Protein AF-A0AAV1T4B9-F1 (afdb_monomer_lite)

Secondary structure (DSSP, 8-state):
---SSSEEEEPTTT--EEEEEEEETTEEEEEE--S--------S---HHHHTTS--HHHHHHHHHTTSS-S--PPPTT-GGGS-HHHHHS----PPPPP-TTPPPPPTTS------PPPPPPPPS----

Structure (mmCIF, N/CA/C/O backbone):
data_AF-A0AAV1T4B9-F1
#
_entry.id   AF-A0AAV1T4B9-F1
#
loop_
_atom_site.group_PDB
_atom_site.id
_atom_site.type_symbol
_atom_site.label_atom_id
_atom_site.label_alt_id
_atom_site.label_comp_id
_atom_site.label_asym_id
_atom_site.label_entity_id
_atom_site.label_seq_id
_atom_site.pdbx_PDB_ins_code
_atom_site.Cartn_x
_atom_site.Cartn_y
_atom_site.Cartn_z
_atom_site.occupancy
_atom_site.B_iso_or_equiv
_atom_site.auth_seq_id
_atom_site.auth_comp_id
_atom_site.auth_asym_id
_atom_site.auth_atom_id
_atom_site.pdbx_PDB_model_num
ATOM 1 N N . MET A 1 1 ? 27.852 25.751 -5.616 1.00 46.22 1 MET A N 1
ATOM 2 C CA . MET A 1 1 ? 28.227 26.335 -6.921 1.00 46.22 1 MET A CA 1
ATOM 3 C C . MET A 1 1 ? 29.547 25.723 -7.339 1.00 46.22 1 MET A C 1
ATOM 5 O O . MET A 1 1 ? 30.541 25.950 -6.661 1.00 46.22 1 MET A O 1
ATOM 9 N N . PHE A 1 2 ? 29.541 24.897 -8.382 1.00 51.25 2 PHE A N 1
ATOM 10 C CA . PHE A 1 2 ? 30.748 24.265 -8.907 1.00 51.25 2 PHE A CA 1
ATOM 11 C C . PHE A 1 2 ? 31.510 25.308 -9.739 1.00 51.25 2 PHE A C 1
ATOM 13 O O . PHE A 1 2 ? 31.025 25.752 -10.771 1.00 51.25 2 PHE A O 1
ATOM 20 N N . HIS A 1 3 ? 32.644 25.790 -9.231 1.00 46.94 3 HIS A N 1
ATOM 21 C CA . HIS A 1 3 ? 33.505 26.761 -9.911 1.00 46.94 3 HIS A CA 1
ATOM 22 C C . HIS A 1 3 ? 34.793 26.052 -10.334 1.00 46.94 3 HIS A C 1
ATOM 24 O O . HIS A 1 3 ? 35.606 25.697 -9.484 1.00 46.94 3 HIS A O 1
ATOM 30 N N . GLY A 1 4 ? 34.989 25.852 -11.636 1.00 49.19 4 GLY A N 1
ATOM 31 C CA . GLY A 1 4 ? 36.259 25.368 -12.175 1.00 49.19 4 GLY A CA 1
ATOM 32 C C . GLY A 1 4 ? 36.127 24.835 -13.596 1.00 49.19 4 GLY A C 1
ATOM 33 O O . GLY A 1 4 ? 35.267 24.005 -13.875 1.00 49.19 4 GLY A O 1
ATOM 34 N N . ALA A 1 5 ? 36.989 25.308 -14.494 1.00 59.94 5 ALA A N 1
ATOM 35 C CA . ALA A 1 5 ? 37.097 24.787 -15.850 1.00 59.94 5 ALA A CA 1
ATOM 36 C C . ALA A 1 5 ? 37.492 23.297 -15.815 1.00 59.94 5 ALA A C 1
ATOM 38 O O . ALA A 1 5 ? 38.580 22.955 -15.356 1.00 59.94 5 ALA A O 1
ATOM 39 N N . GLY A 1 6 ? 36.592 22.431 -16.295 1.00 65.50 6 GLY A N 1
ATOM 40 C CA . GLY A 1 6 ? 36.801 20.991 -16.482 1.00 65.50 6 GLY A CA 1
ATOM 41 C C . GLY A 1 6 ? 36.899 20.195 -15.179 1.00 65.50 6 GLY A C 1
ATOM 42 O O . GLY A 1 6 ? 37.995 19.869 -14.721 1.00 65.50 6 GLY A O 1
ATOM 43 N N . MET A 1 7 ? 35.757 19.819 -14.598 1.00 74.94 7 MET A N 1
ATOM 44 C CA . MET A 1 7 ? 35.736 19.022 -13.369 1.00 74.94 7 MET A CA 1
ATOM 45 C C . MET A 1 7 ? 35.811 17.523 -13.689 1.00 74.94 7 MET A C 1
ATOM 47 O O . MET A 1 7 ? 35.092 17.018 -14.548 1.00 74.94 7 MET A O 1
ATOM 51 N N . LYS A 1 8 ? 36.693 16.793 -12.998 1.00 82.38 8 LYS A N 1
ATOM 52 C CA . LYS A 1 8 ? 36.864 15.340 -13.150 1.00 82.38 8 LYS A CA 1
ATOM 53 C C . LYS A 1 8 ? 36.158 14.620 -12.006 1.00 82.38 8 LYS A C 1
ATOM 55 O O . LYS A 1 8 ? 36.417 14.911 -10.843 1.00 82.38 8 LYS A O 1
ATOM 60 N N . ILE A 1 9 ? 35.296 13.666 -12.333 1.00 79.56 9 ILE A N 1
ATOM 61 C CA . ILE A 1 9 ? 34.610 12.809 -11.364 1.00 79.56 9 ILE A CA 1
ATOM 62 C C . ILE A 1 9 ? 35.421 11.532 -11.226 1.00 79.56 9 ILE A C 1
ATOM 64 O O . ILE A 1 9 ? 35.629 10.826 -12.212 1.00 79.56 9 ILE A O 1
ATOM 68 N N . LEU A 1 10 ? 35.881 11.249 -10.011 1.00 82.12 10 LEU A N 1
ATOM 69 C CA . LEU A 1 10 ? 36.700 10.082 -9.706 1.00 82.12 10 LEU A CA 1
ATOM 70 C C . LEU A 1 10 ? 35.846 8.939 -9.148 1.00 82.12 10 LEU A C 1
ATOM 72 O O . LEU A 1 10 ? 34.851 9.166 -8.460 1.00 82.12 10 LEU A O 1
ATOM 76 N N . HIS A 1 11 ? 36.259 7.704 -9.412 1.00 78.56 11 HIS A N 1
ATOM 77 C CA . HIS A 1 11 ? 35.767 6.535 -8.705 1.00 78.56 11 HIS A CA 1
ATOM 78 C C . HIS A 1 11 ? 36.260 6.591 -7.257 1.00 78.56 11 HIS A C 1
ATOM 80 O O . HIS A 1 11 ? 37.458 6.754 -7.010 1.00 78.56 11 HIS A O 1
ATOM 86 N N . LYS A 1 12 ? 35.329 6.442 -6.310 1.00 74.75 12 LYS A N 1
ATOM 87 C CA . LYS A 1 12 ? 35.561 6.655 -4.874 1.00 74.75 12 LYS A CA 1
ATOM 88 C C . LYS A 1 12 ? 36.737 5.843 -4.320 1.00 74.75 12 LYS A C 1
ATOM 90 O O . LYS A 1 12 ? 37.465 6.348 -3.476 1.00 74.75 12 LYS A O 1
ATOM 95 N N . ASP A 1 13 ? 36.932 4.630 -4.833 1.00 79.56 13 ASP A N 1
ATOM 96 C CA . ASP A 1 13 ? 37.887 3.670 -4.270 1.00 79.56 13 ASP A CA 1
ATOM 97 C C . ASP A 1 13 ? 39.172 3.507 -5.100 1.00 79.56 13 ASP A C 1
ATOM 99 O O . ASP A 1 13 ? 40.031 2.709 -4.736 1.00 79.56 13 ASP A O 1
ATOM 103 N N . SER A 1 14 ? 39.309 4.199 -6.240 1.00 73.81 14 SER A N 1
ATOM 104 C CA . SER A 1 14 ? 40.447 3.974 -7.153 1.00 73.81 14 SER A CA 1
ATOM 105 C C . SER A 1 14 ? 41.064 5.234 -7.761 1.00 73.81 14 SER A C 1
ATOM 107 O O . SER A 1 14 ? 41.932 5.108 -8.620 1.00 73.81 14 SER A O 1
ATOM 109 N N . GLU A 1 15 ? 40.607 6.433 -7.371 1.00 74.38 15 GLU A N 1
ATOM 110 C CA . GLU A 1 15 ? 41.015 7.729 -7.955 1.00 74.38 15 GLU A CA 1
ATOM 111 C C . GLU A 1 15 ? 40.936 7.776 -9.498 1.00 74.38 15 GLU A C 1
ATOM 113 O O . GLU A 1 15 ? 41.469 8.671 -10.154 1.00 74.38 15 GLU A O 1
ATOM 118 N N . GLN A 1 16 ? 40.236 6.819 -10.110 1.00 78.75 16 GLN A N 1
ATOM 119 C CA . GLN A 1 16 ? 40.112 6.703 -11.552 1.00 78.75 16 GLN A CA 1
ATOM 120 C C . GLN A 1 16 ? 39.078 7.703 -12.057 1.00 78.75 16 GLN A C 1
ATOM 122 O O . GLN A 1 16 ? 37.946 7.712 -11.583 1.00 78.75 16 GLN A O 1
ATOM 127 N N . VAL A 1 17 ? 39.424 8.518 -13.053 1.00 79.31 17 VAL A N 1
ATOM 128 C CA . VAL A 1 17 ? 38.474 9.459 -13.668 1.00 79.31 17 VAL A CA 1
ATOM 129 C C . VAL A 1 17 ? 37.384 8.686 -14.422 1.00 79.31 17 VAL A C 1
ATOM 131 O O . VAL A 1 17 ? 37.652 8.061 -15.446 1.00 79.31 17 VAL A O 1
ATOM 134 N N . MET A 1 18 ? 36.152 8.745 -13.920 1.00 78.56 18 MET A N 1
ATOM 135 C CA . MET A 1 18 ? 34.964 8.080 -14.469 1.00 78.56 18 MET A CA 1
ATOM 136 C C . MET A 1 18 ? 34.211 8.956 -15.472 1.00 78.56 18 MET A C 1
ATOM 138 O O . MET A 1 18 ? 33.672 8.462 -16.466 1.00 78.56 18 MET A O 1
ATOM 142 N N . ALA A 1 19 ? 34.170 10.262 -15.223 1.00 81.25 19 ALA A N 1
ATOM 143 C CA . ALA A 1 19 ? 33.476 11.219 -16.070 1.00 81.25 19 ALA A CA 1
ATOM 144 C C . ALA A 1 19 ? 34.111 12.606 -15.968 1.00 81.25 19 ALA A C 1
ATOM 146 O O . ALA A 1 19 ? 34.806 12.920 -15.000 1.00 81.25 19 ALA A O 1
ATOM 147 N N . MET A 1 20 ? 33.858 13.436 -16.971 1.00 82.62 20 MET A N 1
ATOM 148 C CA . MET A 1 20 ? 34.208 14.850 -16.973 1.00 82.62 20 MET A CA 1
ATOM 149 C C . MET A 1 20 ? 32.930 15.677 -17.049 1.00 82.62 20 MET A C 1
ATOM 151 O O . MET A 1 20 ? 32.033 15.342 -17.820 1.00 82.62 20 MET A O 1
ATOM 155 N N . ALA A 1 21 ? 32.844 16.720 -16.232 1.00 82.25 21 ALA A N 1
ATOM 156 C CA . ALA A 1 21 ? 31.776 17.704 -16.280 1.00 82.25 21 ALA A CA 1
ATOM 157 C C . ALA A 1 21 ? 32.297 18.978 -16.954 1.00 82.25 21 ALA A C 1
ATOM 159 O O . ALA A 1 21 ? 33.334 19.524 -16.557 1.00 82.25 21 ALA A O 1
ATOM 160 N N . GLU A 1 22 ? 31.575 19.433 -17.971 1.00 82.69 22 GLU A N 1
ATOM 161 C CA . GLU A 1 22 ? 31.848 20.664 -18.704 1.00 82.69 22 GLU A CA 1
ATOM 162 C C . GLU A 1 22 ? 30.635 21.587 -18.602 1.00 82.69 22 GLU A C 1
ATOM 164 O O . GLU A 1 22 ? 29.522 21.196 -18.943 1.00 82.69 22 GLU A O 1
ATOM 169 N N . LEU A 1 23 ? 30.850 22.817 -18.138 1.00 77.62 23 LEU A N 1
ATOM 170 C CA . LEU A 1 23 ? 29.806 23.833 -18.092 1.00 77.62 23 LEU A CA 1
ATOM 171 C C . LEU A 1 23 ? 29.661 24.453 -19.486 1.00 77.62 23 LEU A C 1
ATOM 173 O O . LEU A 1 23 ? 30.555 25.170 -19.940 1.00 77.62 23 LEU A O 1
ATOM 177 N N . VAL A 1 24 ? 28.540 24.187 -20.152 1.00 79.38 24 VAL A N 1
ATOM 178 C CA . VAL A 1 24 ? 28.204 24.747 -21.468 1.00 79.38 24 VAL A CA 1
ATOM 179 C C . VAL A 1 24 ? 26.860 25.453 -21.342 1.00 79.38 24 VAL A C 1
ATOM 181 O O . VAL A 1 24 ? 25.884 24.852 -20.901 1.00 79.38 24 VAL A O 1
ATOM 184 N N . ASP A 1 25 ? 26.822 26.745 -21.672 1.00 80.19 25 ASP A N 1
ATOM 185 C CA . ASP A 1 25 ? 25.613 27.583 -21.618 1.00 80.19 25 ASP A CA 1
ATOM 186 C C . ASP A 1 25 ? 24.884 27.570 -20.256 1.00 80.19 25 ASP A C 1
ATOM 188 O O . ASP A 1 25 ? 23.660 27.639 -20.177 1.00 80.19 25 ASP A O 1
ATOM 192 N N . GLY A 1 26 ? 25.641 27.474 -19.156 1.00 76.31 26 GLY A N 1
ATOM 193 C CA . GLY A 1 26 ? 25.092 27.442 -17.794 1.00 76.31 26 GLY A CA 1
ATOM 194 C C . GLY A 1 26 ? 24.557 26.076 -17.346 1.00 76.31 26 GLY A C 1
ATOM 195 O O . GLY A 1 26 ? 24.015 25.979 -16.246 1.00 76.31 26 GLY A O 1
ATOM 196 N N . ILE A 1 27 ? 24.726 25.030 -18.161 1.00 75.62 27 ILE A N 1
ATOM 197 C CA . ILE A 1 27 ? 24.341 23.648 -17.857 1.00 75.62 27 ILE A CA 1
ATOM 198 C C . ILE A 1 27 ? 25.601 22.781 -17.746 1.00 75.62 27 ILE A C 1
ATOM 200 O O . ILE A 1 27 ? 26.463 22.806 -18.625 1.00 75.62 27 ILE A O 1
ATOM 204 N N . ASP A 1 28 ? 25.704 21.994 -16.674 1.00 78.62 28 ASP A N 1
ATOM 205 C CA . ASP A 1 28 ? 26.791 21.030 -16.487 1.00 78.62 28 ASP A CA 1
ATOM 206 C C . ASP A 1 28 ? 26.541 19.766 -17.331 1.00 78.62 28 ASP A C 1
ATOM 208 O O . ASP A 1 28 ? 25.684 18.937 -17.015 1.00 78.62 28 ASP A O 1
ATOM 212 N N . TRP A 1 29 ? 27.305 19.593 -18.409 1.00 78.38 29 TRP A N 1
ATOM 213 C CA . TRP A 1 29 ? 27.280 18.406 -19.262 1.00 78.38 29 TRP A CA 1
ATOM 214 C C . TRP A 1 29 ? 28.249 17.343 -18.754 1.00 78.38 29 TRP A C 1
ATOM 216 O O . TRP A 1 29 ? 29.453 17.573 -18.655 1.00 78.38 29 TRP A O 1
ATOM 226 N N . LEU A 1 30 ? 27.732 16.144 -18.480 1.00 82.25 30 LEU A N 1
ATOM 227 C CA . LEU A 1 30 ? 28.524 15.000 -18.031 1.00 82.25 30 LEU A CA 1
ATOM 228 C C . LEU A 1 30 ? 28.913 14.099 -19.204 1.00 82.25 30 LEU A C 1
ATOM 230 O O . LEU A 1 30 ? 28.071 13.457 -19.829 1.00 82.25 30 LEU A O 1
ATOM 234 N N . ARG A 1 31 ? 30.215 13.989 -19.457 1.00 77.56 31 ARG A N 1
ATOM 235 C CA . ARG A 1 31 ? 30.802 13.058 -20.419 1.00 77.56 31 ARG A CA 1
ATOM 236 C C . ARG A 1 31 ? 31.458 11.900 -19.671 1.00 77.56 31 ARG A C 1
ATOM 238 O O . ARG A 1 31 ? 32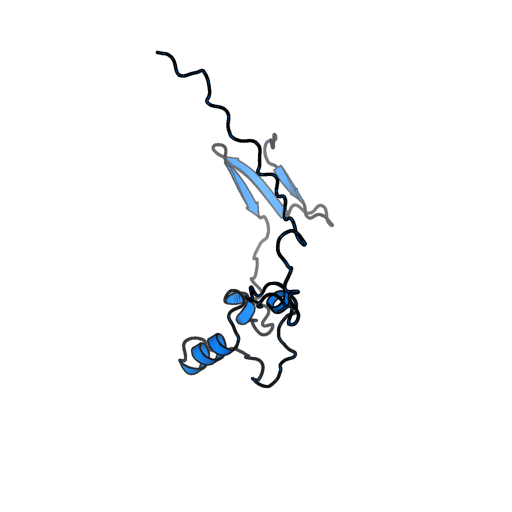.539 12.050 -19.104 1.00 77.56 31 ARG A O 1
ATOM 245 N N . SER A 1 32 ? 30.824 10.729 -19.671 1.00 78.44 32 SER A N 1
ATOM 246 C CA . SER A 1 32 ? 31.414 9.504 -19.114 1.00 78.44 32 SER A CA 1
ATOM 247 C C . SER A 1 32 ? 32.547 8.990 -20.004 1.00 78.44 32 SER A C 1
ATOM 249 O O . SER A 1 32 ? 32.366 8.862 -21.215 1.00 78.44 32 SER A O 1
ATOM 251 N N . LEU A 1 33 ? 33.691 8.640 -19.414 1.00 71.00 33 LEU A N 1
ATOM 252 C CA . LEU A 1 33 ? 34.851 8.123 -20.153 1.00 71.00 33 LEU A CA 1
ATOM 253 C C . LEU A 1 33 ? 34.796 6.594 -20.356 1.00 71.00 33 LEU A C 1
ATOM 255 O O . LEU A 1 33 ? 35.633 6.029 -21.060 1.00 71.00 33 LEU A O 1
ATOM 259 N N . GLN A 1 34 ? 33.813 5.902 -19.766 1.00 67.88 34 GLN A N 1
ATOM 260 C CA . GLN A 1 34 ? 33.676 4.452 -19.916 1.00 67.88 34 GLN A CA 1
ATOM 261 C C . GLN A 1 34 ? 33.334 4.052 -21.360 1.00 67.88 34 GLN A C 1
ATOM 263 O O . GLN A 1 34 ? 32.262 4.343 -21.889 1.00 67.88 34 GLN A O 1
ATOM 268 N N . ARG A 1 35 ? 34.265 3.315 -21.977 1.00 57.44 35 ARG A N 1
ATOM 269 C CA . ARG A 1 35 ? 34.070 2.557 -23.218 1.00 57.44 35 ARG A CA 1
ATOM 270 C C . ARG A 1 35 ? 33.187 1.341 -22.918 1.00 57.44 35 ARG A C 1
ATOM 272 O O . ARG A 1 35 ? 33.493 0.582 -22.007 1.00 57.44 35 ARG A O 1
ATOM 279 N N . SER A 1 36 ? 32.110 1.198 -23.693 1.00 52.31 36 SER A N 1
ATOM 280 C CA . SER A 1 36 ? 31.100 0.131 -23.635 1.00 52.31 36 SER A CA 1
ATOM 281 C C . SER A 1 36 ? 30.627 -0.221 -22.223 1.00 52.31 36 SER A C 1
ATOM 283 O O . SER A 1 36 ? 31.121 -1.156 -21.590 1.00 52.31 36 SER A O 1
ATOM 285 N N . VAL A 1 37 ? 29.567 0.448 -21.772 1.00 46.06 37 VAL A N 1
ATOM 286 C CA . VAL A 1 37 ? 28.633 -0.218 -20.866 1.00 46.06 37 VAL A CA 1
ATOM 287 C C . VAL A 1 37 ? 27.958 -1.295 -21.709 1.00 46.06 37 VAL A C 1
ATOM 289 O O . VAL A 1 37 ? 26.939 -1.056 -22.351 1.00 46.06 37 VAL A O 1
ATOM 292 N N . ASN A 1 38 ? 28.556 -2.484 -21.767 1.00 47.97 38 ASN A N 1
ATOM 293 C CA . ASN A 1 38 ? 27.762 -3.656 -22.072 1.00 47.97 38 ASN A CA 1
ATOM 294 C C . ASN A 1 38 ? 26.756 -3.707 -20.932 1.00 47.97 38 ASN A C 1
ATOM 296 O O . ASN A 1 38 ? 27.124 -4.011 -19.797 1.00 47.97 38 ASN A O 1
ATOM 300 N N . ALA A 1 39 ? 25.510 -3.330 -21.214 1.00 45.28 39 ALA A N 1
ATOM 301 C CA . ALA A 1 39 ? 24.402 -3.685 -20.359 1.00 45.28 39 ALA A CA 1
ATOM 302 C C . ALA A 1 39 ? 24.387 -5.213 -20.346 1.00 45.28 39 ALA A C 1
ATOM 304 O O . ALA A 1 39 ? 23.765 -5.858 -21.185 1.00 45.28 39 ALA A O 1
ATOM 305 N N . THR A 1 40 ? 25.156 -5.817 -19.443 1.00 42.69 40 THR A N 1
ATOM 306 C CA . THR A 1 40 ? 24.965 -7.205 -19.076 1.00 42.69 40 THR A CA 1
ATOM 307 C C . THR A 1 40 ? 23.593 -7.228 -18.445 1.00 42.69 40 THR A C 1
ATOM 309 O O . THR A 1 40 ? 23.442 -6.948 -17.255 1.00 42.69 40 THR A O 1
ATOM 312 N N . LEU A 1 41 ? 22.584 -7.503 -19.275 1.00 48.09 41 LEU A N 1
ATOM 313 C CA . LEU A 1 41 ? 21.293 -7.985 -18.837 1.00 48.09 41 LEU A CA 1
ATOM 314 C C . LEU A 1 41 ? 21.607 -9.303 -18.139 1.00 48.09 41 LEU A C 1
ATOM 316 O O . LEU A 1 41 ? 21.677 -10.367 -18.749 1.00 48.09 41 LEU A O 1
ATOM 320 N N . ARG A 1 42 ? 21.974 -9.211 -16.862 1.00 41.91 42 ARG A N 1
ATOM 321 C CA . ARG A 1 42 ? 22.196 -10.385 -16.052 1.00 41.91 42 ARG A CA 1
ATOM 322 C C . ARG A 1 42 ? 20.832 -11.051 -16.015 1.00 41.91 42 ARG A C 1
ATOM 324 O O . ARG A 1 42 ? 19.925 -10.505 -15.397 1.00 41.91 42 ARG A O 1
ATOM 331 N N . SER A 1 43 ? 20.701 -12.187 -16.692 1.00 45.34 43 SER A N 1
ATOM 332 C CA . SER A 1 43 ? 19.524 -13.060 -16.718 1.00 45.34 43 SER A CA 1
ATOM 333 C C . SER A 1 43 ? 19.273 -13.702 -15.347 1.00 45.34 43 SER A C 1
ATOM 335 O O . SER A 1 43 ? 19.096 -14.907 -15.202 1.00 45.34 43 SER A O 1
ATOM 337 N N . ARG A 1 44 ? 19.309 -12.893 -14.287 1.00 50.66 44 ARG A N 1
ATOM 338 C CA . ARG A 1 44 ? 18.638 -13.217 -13.042 1.00 50.66 44 ARG A CA 1
ATOM 339 C C . ARG A 1 44 ? 17.163 -13.094 -13.359 1.00 50.66 44 ARG A C 1
ATOM 341 O O . ARG A 1 44 ? 16.771 -12.013 -13.785 1.00 50.66 44 ARG A O 1
ATOM 348 N N . ASP A 1 45 ? 16.436 -14.200 -13.186 1.00 55.19 45 ASP A N 1
ATOM 349 C CA . ASP A 1 45 ? 14.971 -14.281 -13.160 1.00 55.19 45 ASP A CA 1
ATOM 350 C C . ASP A 1 45 ? 14.369 -12.891 -12.978 1.00 55.19 45 ASP A C 1
ATOM 352 O O . ASP A 1 45 ? 14.468 -12.303 -11.896 1.00 55.19 45 ASP A O 1
ATOM 356 N N . GLU A 1 46 ? 13.883 -12.315 -14.076 1.00 59.38 46 GLU A N 1
ATOM 357 C CA . GLU A 1 46 ? 13.439 -10.937 -14.052 1.00 59.38 46 GLU A CA 1
ATOM 358 C C . GLU A 1 46 ? 12.254 -10.857 -13.106 1.00 59.38 46 GLU A C 1
ATOM 360 O O . GLU A 1 46 ? 11.209 -11.476 -13.327 1.00 59.38 46 GLU A O 1
ATOM 365 N N . ASP A 1 47 ? 12.431 -10.107 -12.025 1.00 73.38 47 ASP A N 1
ATOM 366 C CA . ASP A 1 47 ? 11.356 -9.864 -11.090 1.00 73.38 47 ASP A CA 1
ATOM 367 C C . ASP A 1 47 ? 10.370 -8.871 -11.705 1.00 73.38 47 ASP A C 1
ATOM 369 O O . ASP A 1 47 ? 10.433 -7.655 -11.506 1.00 73.38 47 ASP A O 1
ATOM 373 N N . HIS A 1 48 ? 9.469 -9.421 -12.511 1.00 76.38 48 HIS A N 1
ATOM 374 C CA . HIS A 1 48 ? 8.417 -8.687 -13.192 1.00 76.38 48 HIS A CA 1
ATOM 375 C C . HIS A 1 48 ? 7.506 -7.956 -12.204 1.00 76.38 48 HIS A C 1
ATOM 377 O O . HIS A 1 48 ? 6.980 -6.903 -12.542 1.00 76.38 48 HIS A O 1
ATOM 383 N N . HIS A 1 49 ? 7.371 -8.456 -10.973 1.00 81.00 49 HIS A N 1
ATOM 384 C CA . HIS A 1 49 ? 6.640 -7.772 -9.915 1.00 81.00 49 HIS A CA 1
ATOM 385 C C . HIS A 1 49 ? 7.253 -6.395 -9.609 1.00 81.00 49 HIS A C 1
ATOM 387 O O . HIS A 1 49 ? 6.543 -5.399 -9.726 1.00 81.00 49 HIS A O 1
ATOM 393 N N . ALA A 1 50 ? 8.560 -6.290 -9.328 1.00 80.25 50 ALA A N 1
ATOM 394 C CA . ALA A 1 50 ? 9.200 -4.985 -9.122 1.00 80.25 50 ALA A CA 1
ATOM 395 C C . ALA A 1 50 ? 9.229 -4.125 -10.393 1.00 80.25 50 ALA A C 1
ATOM 397 O O . ALA A 1 50 ? 8.971 -2.926 -10.322 1.00 80.25 50 ALA A O 1
ATOM 398 N N . ARG A 1 51 ? 9.494 -4.717 -11.569 1.00 81.62 51 ARG A N 1
ATOM 399 C CA . ARG A 1 51 ? 9.499 -3.967 -12.844 1.00 81.62 51 ARG A CA 1
ATOM 400 C C . ARG A 1 51 ? 8.141 -3.335 -13.167 1.00 81.62 51 ARG A C 1
ATOM 402 O O . ARG A 1 51 ? 8.103 -2.280 -13.788 1.00 81.62 51 ARG A O 1
ATOM 409 N N . MET A 1 52 ? 7.048 -3.965 -12.741 1.00 80.69 52 MET A N 1
ATOM 410 C CA . MET A 1 52 ? 5.676 -3.490 -12.948 1.00 80.69 52 MET A CA 1
ATOM 411 C C . MET A 1 52 ? 5.153 -2.646 -11.775 1.00 80.69 52 MET A C 1
ATOM 413 O O . MET A 1 52 ? 3.943 -2.471 -11.648 1.00 80.69 52 MET A O 1
ATOM 417 N N . GLY A 1 53 ? 6.038 -2.141 -10.908 1.00 82.94 53 GLY A N 1
ATOM 418 C CA . GLY A 1 53 ? 5.655 -1.284 -9.784 1.00 82.94 53 GLY A CA 1
ATOM 419 C C . GLY A 1 53 ? 4.979 -2.047 -8.648 1.00 82.94 53 GLY A C 1
ATOM 420 O O . GLY A 1 53 ? 3.954 -1.610 -8.141 1.00 82.94 53 GLY A O 1
ATOM 421 N N . HIS A 1 54 ? 5.522 -3.208 -8.281 1.00 84.38 54 HIS A N 1
ATOM 422 C CA . HIS A 1 54 ? 4.979 -4.081 -7.237 1.00 84.38 54 HIS A CA 1
ATOM 423 C C . HIS A 1 54 ? 3.541 -4.554 -7.509 1.00 84.38 54 HIS A C 1
ATOM 425 O O . HIS A 1 54 ? 2.761 -4.800 -6.590 1.00 84.38 54 HIS A O 1
ATOM 431 N N . ALA A 1 55 ? 3.197 -4.736 -8.789 1.00 83.38 55 ALA A N 1
ATOM 432 C CA . ALA A 1 55 ? 1.881 -5.206 -9.204 1.00 83.38 55 ALA A CA 1
ATOM 433 C C . ALA A 1 55 ? 1.515 -6.538 -8.514 1.00 83.38 55 ALA A C 1
ATOM 435 O O . ALA A 1 55 ? 2.347 -7.454 -8.495 1.00 83.38 55 ALA A O 1
ATOM 436 N N . PRO A 1 56 ? 0.278 -6.701 -8.004 1.00 80.69 56 PRO A N 1
ATOM 437 C CA . PRO A 1 56 ? -0.130 -7.931 -7.337 1.00 80.69 56 PRO A CA 1
ATOM 438 C C . PRO A 1 56 ? 0.110 -9.158 -8.217 1.00 80.69 56 PRO A C 1
ATOM 440 O O . PRO A 1 56 ? -0.156 -9.132 -9.422 1.00 80.69 56 PRO A O 1
ATOM 443 N N . THR A 1 57 ? 0.558 -10.260 -7.620 1.00 80.44 57 THR A N 1
ATOM 444 C CA . THR A 1 57 ? 0.897 -11.489 -8.355 1.00 80.44 57 THR A CA 1
ATOM 445 C C . THR A 1 57 ? -0.274 -12.000 -9.203 1.00 80.44 57 THR A C 1
ATOM 447 O O . THR A 1 57 ? -0.071 -12.482 -10.313 1.00 80.44 57 THR A O 1
ATOM 450 N N . GLU A 1 58 ? -1.518 -11.816 -8.749 1.00 84.94 58 GLU A N 1
ATOM 451 C CA . GLU A 1 58 ? -2.727 -12.165 -9.513 1.00 84.94 58 GLU A CA 1
ATOM 452 C C . GLU A 1 58 ? -2.873 -11.363 -10.820 1.00 84.94 58 GLU A C 1
ATOM 454 O O . GLU A 1 58 ? -3.335 -11.881 -11.839 1.00 84.94 58 GLU A O 1
ATOM 459 N N . VAL A 1 59 ? -2.430 -10.103 -10.838 1.00 85.75 59 VAL A N 1
ATOM 460 C CA . VAL A 1 59 ? -2.399 -9.292 -12.062 1.00 85.75 59 VAL A CA 1
ATOM 461 C C . VAL A 1 59 ? -1.368 -9.853 -13.038 1.00 85.75 59 VAL A C 1
ATOM 463 O O . VAL A 1 59 ? -1.674 -9.979 -14.224 1.00 85.75 59 VAL A O 1
ATOM 466 N N . LEU A 1 60 ? -0.194 -10.259 -12.544 1.00 84.69 60 LEU A N 1
ATOM 467 C CA . LEU A 1 60 ? 0.837 -10.907 -13.360 1.00 84.69 60 LEU A CA 1
ATOM 468 C C . LEU A 1 60 ? 0.326 -12.227 -13.952 1.00 84.69 60 LEU A C 1
ATOM 470 O O . LEU A 1 60 ? 0.485 -12.457 -15.151 1.00 84.69 60 LEU A O 1
ATOM 474 N N . TYR A 1 61 ? -0.375 -13.044 -13.157 1.00 85.88 61 TYR A N 1
ATOM 475 C CA . TYR A 1 61 ? -1.031 -14.269 -13.632 1.00 85.88 61 TYR A CA 1
ATOM 476 C C . TYR A 1 61 ? -1.996 -13.994 -14.786 1.00 85.88 61 TYR A C 1
ATOM 478 O O . TYR A 1 61 ? -1.968 -14.686 -15.806 1.00 85.88 61 TYR A O 1
ATOM 486 N N . ARG A 1 62 ? -2.820 -12.950 -14.662 1.00 89.31 62 ARG A N 1
ATOM 487 C CA . ARG A 1 62 ? -3.765 -12.548 -15.709 1.00 89.31 62 ARG A CA 1
ATOM 488 C C . ARG A 1 62 ? -3.076 -12.002 -16.962 1.00 89.31 62 ARG A C 1
ATOM 490 O O . ARG A 1 62 ? -3.588 -12.173 -18.065 1.00 89.31 62 ARG A O 1
ATOM 497 N N . MET A 1 63 ? -1.948 -11.315 -16.816 1.00 88.38 63 MET A N 1
ATOM 498 C CA . MET A 1 63 ? -1.183 -10.789 -17.950 1.00 88.38 63 MET A CA 1
ATOM 499 C C . MET A 1 63 ? -0.506 -11.909 -18.743 1.00 88.38 63 MET A C 1
ATOM 501 O O . MET A 1 63 ? -0.540 -11.887 -19.974 1.00 88.38 63 MET A O 1
ATOM 505 N N . VAL A 1 64 ? 0.039 -12.915 -18.054 1.00 86.75 64 VAL A N 1
ATOM 506 C CA . VAL A 1 64 ? 0.606 -14.109 -18.696 1.00 86.75 64 VAL A CA 1
ATOM 507 C C . VAL A 1 64 ? -0.482 -14.932 -19.381 1.00 86.75 64 VAL A C 1
ATOM 509 O O . VAL A 1 64 ? -0.316 -15.304 -20.538 1.00 86.75 64 VAL A O 1
ATOM 512 N N . SER A 1 65 ? -1.634 -15.155 -18.737 1.00 87.38 65 SER A N 1
ATOM 513 C CA . SER A 1 65 ? -2.729 -15.922 -19.353 1.00 87.38 65 SER A CA 1
ATOM 514 C C . SER A 1 65 ? -3.319 -15.248 -20.595 1.00 87.38 65 SER A C 1
ATOM 516 O O . SER A 1 65 ? -3.739 -15.928 -21.528 1.00 87.38 65 SER A O 1
ATOM 518 N N . LYS A 1 66 ? -3.301 -13.911 -20.647 1.00 92.06 66 LYS A N 1
ATOM 519 C CA . LYS A 1 66 ? -3.681 -13.118 -21.827 1.00 92.06 66 LYS A CA 1
ATOM 520 C C . LYS A 1 66 ? -2.555 -12.959 -22.851 1.00 92.06 66 LYS A C 1
ATOM 522 O O . LYS A 1 66 ? -2.715 -12.206 -23.808 1.00 92.06 66 LYS A O 1
ATOM 527 N N . ASN A 1 67 ? -1.425 -13.639 -22.655 1.00 87.12 67 ASN A N 1
ATOM 528 C CA . ASN A 1 67 ? -0.256 -13.590 -23.529 1.00 87.12 67 ASN A CA 1
ATOM 529 C C . ASN A 1 67 ? 0.311 -12.165 -23.725 1.00 87.12 67 ASN A C 1
ATOM 531 O O . ASN A 1 67 ? 0.922 -11.870 -24.751 1.00 87.12 67 ASN A O 1
ATOM 535 N N . MET A 1 68 ? 0.088 -11.271 -22.750 1.00 87.00 68 MET A N 1
ATOM 536 C CA . MET A 1 68 ? 0.560 -9.879 -22.767 1.00 87.00 68 MET A CA 1
ATOM 537 C C . MET A 1 68 ? 2.013 -9.754 -22.300 1.00 87.00 68 MET A C 1
ATOM 539 O O . MET A 1 68 ? 2.697 -8.808 -22.676 1.00 87.00 68 MET A O 1
ATOM 543 N N . ILE A 1 69 ? 2.479 -10.697 -21.477 1.00 82.31 69 ILE A N 1
ATOM 544 C CA . ILE A 1 69 ? 3.864 -10.793 -21.008 1.00 82.31 69 ILE A CA 1
ATOM 545 C C . ILE A 1 69 ? 4.322 -12.238 -21.226 1.00 82.31 69 ILE A C 1
ATOM 547 O O . ILE A 1 69 ? 3.561 -13.171 -20.964 1.00 82.31 69 ILE A O 1
ATOM 551 N N . LYS A 1 70 ? 5.542 -12.417 -21.739 1.00 79.94 70 LYS A N 1
ATOM 552 C CA . LYS A 1 70 ? 6.158 -13.721 -22.024 1.00 79.94 70 LYS A CA 1
ATOM 553 C C . LYS A 1 70 ? 7.287 -13.993 -21.030 1.00 79.94 70 LYS A C 1
ATOM 555 O O . LYS A 1 70 ? 7.828 -13.055 -20.459 1.00 79.94 70 LYS A O 1
ATOM 560 N N . ASP A 1 71 ? 7.607 -15.269 -20.824 1.00 69.75 71 ASP A N 1
ATOM 561 C CA . ASP A 1 71 ? 8.780 -15.722 -20.058 1.00 69.75 71 ASP A CA 1
ATOM 562 C C . ASP A 1 71 ? 8.843 -15.236 -18.591 1.00 69.75 71 ASP A C 1
ATOM 564 O O . ASP A 1 71 ? 9.914 -15.107 -17.997 1.00 69.75 71 ASP A O 1
ATOM 568 N N . VAL A 1 72 ? 7.680 -15.003 -17.968 1.00 71.62 72 VAL A N 1
ATOM 569 C CA . VAL A 1 72 ? 7.589 -14.612 -16.552 1.00 71.62 72 VAL A CA 1
ATOM 570 C C . VAL A 1 72 ? 7.622 -15.840 -15.652 1.00 71.62 72 VAL A C 1
ATOM 572 O O . VAL A 1 72 ? 6.736 -16.695 -15.704 1.00 71.62 72 VAL A O 1
ATOM 575 N N . LYS A 1 73 ? 8.582 -15.876 -14.731 1.00 71.50 73 LYS A N 1
ATOM 576 C CA . LYS A 1 73 ? 8.585 -16.831 -13.622 1.00 71.50 73 LYS A CA 1
ATOM 577 C C . LYS A 1 73 ? 7.685 -16.318 -12.497 1.00 71.50 73 LYS A C 1
ATOM 579 O O . LYS A 1 73 ? 8.134 -15.584 -11.622 1.00 71.50 73 LYS A O 1
ATOM 584 N N . ILE A 1 74 ? 6.398 -16.667 -12.542 1.00 68.31 74 ILE A N 1
ATOM 585 C CA . ILE A 1 74 ? 5.451 -16.305 -11.478 1.00 68.31 74 ILE A CA 1
ATOM 586 C C . ILE A 1 74 ? 5.573 -17.324 -10.330 1.00 68.31 74 ILE A C 1
ATOM 588 O O . ILE A 1 74 ? 5.461 -18.526 -10.589 1.00 68.31 74 ILE A O 1
ATOM 592 N N . PRO A 1 75 ? 5.804 -16.894 -9.072 1.00 65.62 75 PRO A N 1
ATOM 593 C CA . PRO A 1 75 ? 5.817 -17.804 -7.931 1.00 65.62 75 PRO A CA 1
ATOM 594 C C . PRO A 1 75 ? 4.445 -18.473 -7.754 1.00 65.62 75 PRO A C 1
ATOM 596 O O . PRO A 1 75 ? 3.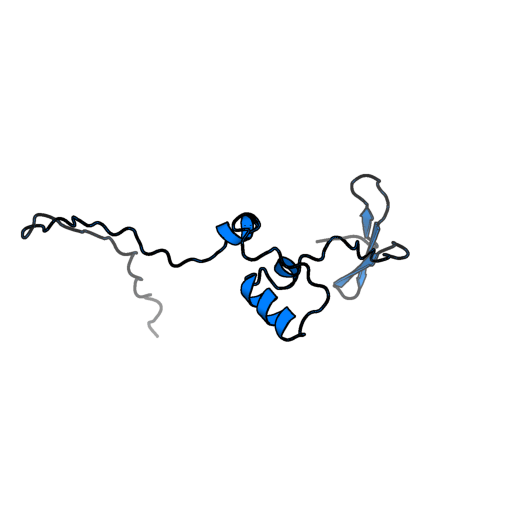428 -17.792 -7.912 1.00 65.62 75 PRO A O 1
ATOM 599 N N . PRO A 1 76 ? 4.390 -19.783 -7.446 1.00 62.56 76 PRO A N 1
ATOM 600 C CA . PRO A 1 76 ? 3.153 -20.563 -7.404 1.00 62.56 76 PRO A CA 1
ATOM 601 C C . PRO A 1 76 ? 2.122 -19.971 -6.431 1.00 62.56 76 PRO A C 1
ATOM 603 O O . PRO A 1 76 ? 2.4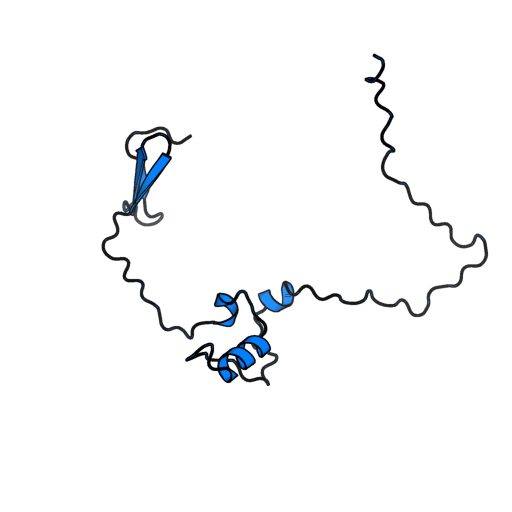73 -19.516 -5.348 1.00 62.56 76 PRO A O 1
ATOM 606 N N . ARG A 1 77 ? 0.830 -20.024 -6.795 1.00 59.41 77 ARG A N 1
ATOM 607 C CA . ARG A 1 77 ? -0.296 -19.452 -6.020 1.00 59.41 77 ARG A CA 1
ATOM 608 C C . ARG A 1 77 ? -0.352 -19.877 -4.544 1.00 59.41 77 ARG A C 1
ATOM 610 O O . ARG A 1 77 ? -0.988 -19.192 -3.757 1.00 59.41 77 ARG A O 1
ATOM 617 N N . SER A 1 78 ? 0.279 -20.992 -4.177 1.00 54.50 78 SER A N 1
ATOM 618 C CA . SER A 1 78 ? 0.281 -21.549 -2.821 1.00 54.50 78 SER A CA 1
ATOM 619 C C . SER A 1 78 ? 1.419 -21.052 -1.923 1.00 54.50 78 SER A C 1
ATOM 621 O O . SER A 1 78 ? 1.472 -21.449 -0.762 1.00 54.50 78 SER A O 1
ATOM 623 N N . SER A 1 79 ? 2.358 -20.240 -2.418 1.00 53.25 79 SER A N 1
ATOM 624 C CA . SER A 1 79 ? 3.419 -19.683 -1.575 1.00 53.25 79 SER A CA 1
ATOM 625 C C . SER A 1 79 ? 3.001 -18.325 -1.016 1.00 53.25 79 SER A C 1
ATOM 627 O O . SER A 1 79 ? 3.397 -17.284 -1.538 1.00 53.25 79 SER A O 1
ATOM 629 N N . GLU A 1 80 ? 2.259 -18.334 0.094 1.00 52.41 80 GLU A N 1
ATOM 630 C CA . GLU A 1 80 ? 2.059 -17.149 0.952 1.00 52.41 80 GLU A CA 1
ATOM 631 C C . GLU A 1 80 ? 3.397 -16.525 1.408 1.00 52.41 80 GLU A C 1
ATOM 633 O O . GLU A 1 80 ? 3.450 -15.376 1.830 1.00 52.41 80 GLU A O 1
ATOM 638 N N . SER A 1 81 ? 4.509 -17.256 1.285 1.00 51.03 81 SER A N 1
ATOM 639 C CA . SER A 1 81 ? 5.819 -16.888 1.821 1.00 51.03 81 SER A CA 1
ATOM 640 C C . SER A 1 81 ? 6.749 -16.118 0.877 1.00 51.03 81 SER A C 1
ATOM 642 O O . SER A 1 81 ? 7.849 -15.764 1.299 1.00 51.03 81 SER A O 1
ATOM 644 N N . SER A 1 82 ? 6.373 -15.855 -0.381 1.00 55.34 82 SER A N 1
ATOM 645 C CA . SER A 1 82 ? 7.269 -15.151 -1.321 1.00 55.34 82 SER A CA 1
ATOM 646 C C . SER A 1 82 ? 6.940 -13.673 -1.525 1.00 55.34 82 SER A C 1
ATOM 648 O O . SER A 1 82 ? 7.565 -13.031 -2.373 1.00 55.34 82 SER A O 1
ATOM 650 N N . VAL A 1 83 ? 5.962 -13.124 -0.799 1.00 59.28 83 VAL A N 1
ATOM 651 C CA . VAL A 1 83 ? 5.705 -11.680 -0.823 1.00 59.28 83 VAL A CA 1
ATOM 652 C C . VAL A 1 83 ? 6.906 -10.997 -0.178 1.00 59.28 83 VAL A C 1
ATOM 654 O O . VAL A 1 83 ? 7.306 -11.317 0.942 1.00 59.28 83 VAL A O 1
ATOM 657 N N . ARG A 1 84 ? 7.554 -10.096 -0.920 1.00 64.12 84 ARG A N 1
ATOM 658 C CA . ARG A 1 84 ? 8.692 -9.348 -0.386 1.00 64.12 84 ARG A CA 1
ATOM 659 C C . ARG A 1 84 ? 8.216 -8.514 0.792 1.00 64.12 84 ARG A C 1
ATOM 661 O O . ARG A 1 84 ? 7.208 -7.828 0.682 1.00 64.12 84 ARG A O 1
ATOM 668 N N . ARG A 1 85 ? 8.999 -8.524 1.871 1.00 67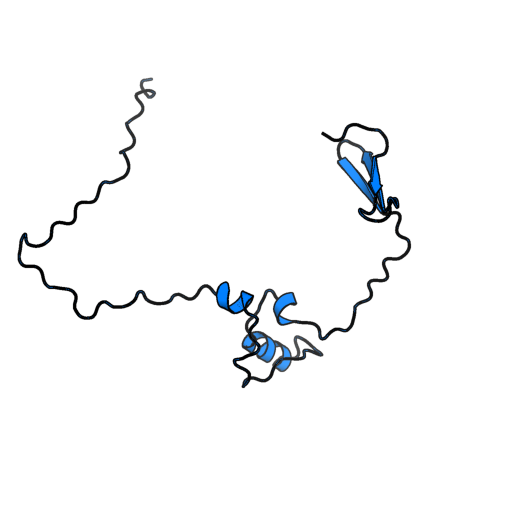.19 85 ARG A N 1
ATOM 669 C CA . ARG A 1 85 ? 8.733 -7.777 3.107 1.00 67.19 85 ARG A CA 1
ATOM 670 C C . ARG A 1 85 ? 8.300 -6.323 2.846 1.00 67.19 85 ARG A C 1
ATOM 672 O O . ARG A 1 85 ? 7.279 -5.907 3.371 1.00 67.19 85 ARG A O 1
ATOM 679 N N . GLY A 1 86 ? 8.995 -5.613 1.952 1.00 68.69 86 GLY A N 1
ATOM 680 C CA . GLY A 1 86 ? 8.653 -4.225 1.609 1.00 68.69 86 GLY A CA 1
ATOM 681 C C . GLY A 1 86 ? 7.273 -4.055 0.964 1.00 68.69 86 GLY A C 1
ATOM 682 O O . GLY A 1 86 ? 6.582 -3.095 1.256 1.00 68.69 86 GLY A O 1
ATOM 683 N N . CYS A 1 87 ? 6.813 -5.016 0.161 1.00 76.31 87 CYS A N 1
ATOM 684 C CA . CYS A 1 87 ? 5.489 -4.934 -0.462 1.00 76.31 87 CYS A CA 1
ATOM 685 C C . CYS A 1 87 ? 4.363 -5.092 0.557 1.00 76.31 87 CYS A C 1
ATOM 687 O O . CYS A 1 87 ? 3.313 -4.499 0.378 1.00 76.31 87 CYS A O 1
ATOM 689 N N . GLN A 1 88 ? 4.584 -5.888 1.605 1.00 72.44 88 GLN A N 1
ATOM 690 C CA . GLN A 1 88 ? 3.612 -6.086 2.676 1.00 72.44 88 GLN A CA 1
ATOM 691 C C . GLN A 1 88 ? 3.593 -4.904 3.655 1.00 72.44 88 GLN A C 1
ATOM 693 O O . GLN A 1 88 ? 2.536 -4.535 4.152 1.00 72.44 88 GLN A O 1
ATOM 698 N N . GLU A 1 89 ? 4.758 -4.322 3.944 1.00 73.12 89 GLU A N 1
ATOM 699 C CA . GLU A 1 89 ? 4.890 -3.177 4.854 1.00 73.12 89 GLU A CA 1
ATOM 700 C C . GLU A 1 89 ? 4.347 -1.878 4.239 1.00 73.12 89 GLU A C 1
ATOM 702 O O . GLU A 1 89 ? 3.810 -1.038 4.958 1.00 73.12 89 GLU A O 1
ATOM 707 N N . GLU A 1 90 ? 4.453 -1.722 2.918 1.00 67.88 90 GLU A N 1
ATOM 708 C CA . GLU A 1 90 ? 3.992 -0.534 2.187 1.00 67.88 90 GLU A CA 1
ATOM 709 C C . GLU A 1 90 ? 2.582 -0.692 1.592 1.00 67.88 90 GLU A C 1
ATOM 711 O O . GLU A 1 90 ? 2.056 0.245 0.984 1.00 67.88 90 GLU A O 1
ATOM 716 N N . GLU A 1 91 ? 1.942 -1.857 1.755 1.00 77.19 91 GLU A N 1
ATOM 717 C CA . GLU A 1 91 ? 0.571 -2.053 1.292 1.00 77.19 91 GLU A CA 1
ATOM 718 C C . GLU A 1 91 ? -0.380 -1.186 2.122 1.00 77.19 91 GLU A C 1
ATOM 720 O O . GLU A 1 91 ? -0.599 -1.404 3.315 1.00 77.19 91 GLU A O 1
ATOM 725 N N . MET A 1 92 ? -0.976 -0.186 1.472 1.00 76.19 92 MET A N 1
ATOM 726 C CA . MET A 1 92 ? -2.007 0.646 2.080 1.00 76.19 92 MET A CA 1
ATOM 727 C C . MET A 1 92 ? -3.291 -0.170 2.245 1.00 76.19 92 MET A C 1
ATOM 729 O O . MET A 1 92 ? -4.177 -0.155 1.391 1.00 76.19 92 MET A O 1
ATOM 733 N N . VAL A 1 93 ? -3.398 -0.891 3.357 1.00 75.69 93 VAL A N 1
ATOM 734 C CA . VAL A 1 93 ? -4.615 -1.611 3.730 1.00 75.69 93 VAL A CA 1
ATOM 735 C C . VAL A 1 93 ? -5.480 -0.692 4.585 1.00 75.69 93 VAL A C 1
ATOM 737 O O . VAL A 1 93 ? -5.051 -0.225 5.640 1.00 75.69 93 VAL A O 1
ATOM 740 N N . GLN A 1 94 ? -6.731 -0.465 4.171 1.00 77.25 94 GLN A N 1
ATOM 741 C CA . GLN A 1 94 ? -7.759 0.039 5.085 1.00 77.25 94 GLN A CA 1
ATOM 742 C C . GLN A 1 94 ? -8.083 -1.060 6.097 1.00 77.25 94 GLN A C 1
ATOM 744 O O . GLN A 1 94 ? -9.034 -1.824 5.934 1.00 77.25 94 GLN A O 1
ATOM 749 N N . GLN A 1 95 ? -7.258 -1.174 7.134 1.00 77.88 95 GLN A N 1
ATOM 750 C CA . GLN A 1 95 ? -7.621 -1.979 8.283 1.00 77.88 95 GLN A CA 1
ATOM 751 C C . GLN A 1 95 ? -8.676 -1.209 9.077 1.00 77.88 95 GLN A C 1
ATOM 753 O O . GLN A 1 95 ? -8.468 -0.030 9.383 1.00 77.88 95 GLN A O 1
ATOM 758 N N . PRO A 1 96 ? -9.824 -1.829 9.394 1.00 80.88 96 PRO A N 1
ATOM 759 C CA . PRO A 1 96 ? -10.778 -1.200 10.283 1.00 80.88 96 PRO A CA 1
ATOM 760 C C . PRO A 1 96 ? -10.092 -0.942 11.624 1.00 80.88 96 PRO A C 1
ATOM 762 O O . PRO A 1 96 ? -9.341 -1.787 12.119 1.00 80.88 96 PRO A O 1
ATOM 765 N N . PHE A 1 97 ? -10.361 0.220 12.220 1.00 82.69 97 PHE A N 1
ATOM 766 C CA . PHE A 1 97 ? -9.943 0.460 13.594 1.00 82.69 97 PHE A CA 1
ATOM 767 C C . PHE A 1 97 ? -10.487 -0.668 14.479 1.00 82.69 97 PHE A C 1
ATOM 769 O O . PHE A 1 97 ? -11.629 -1.098 14.271 1.00 82.69 97 PHE A O 1
ATOM 776 N N . PRO A 1 98 ? -9.699 -1.157 15.451 1.00 82.69 98 PRO A N 1
ATOM 777 C CA . PRO A 1 98 ? -10.176 -2.152 16.395 1.00 82.69 98 PRO A CA 1
ATOM 778 C C . PRO A 1 98 ? -11.509 -1.697 16.989 1.00 82.69 98 PRO A C 1
ATOM 780 O O . PRO A 1 98 ? -11.603 -0.598 17.542 1.00 82.69 98 PRO A O 1
ATOM 783 N N . SER A 1 99 ? -12.551 -2.518 16.853 1.00 77.81 99 SER A N 1
ATOM 784 C CA . SER A 1 99 ? -13.812 -2.214 17.516 1.00 77.81 99 SER A CA 1
ATOM 785 C C . SER A 1 99 ? -13.608 -2.354 19.022 1.00 77.81 99 SER A C 1
ATOM 787 O O . SER A 1 99 ? -12.965 -3.292 19.495 1.00 77.81 99 SER A O 1
ATOM 789 N N . ILE A 1 100 ? -14.138 -1.404 19.788 1.00 79.50 100 ILE A N 1
ATOM 790 C CA . ILE A 1 100 ? -14.199 -1.506 21.244 1.00 79.50 100 ILE A CA 1
ATOM 791 C C . ILE A 1 100 ? -15.596 -2.060 21.559 1.00 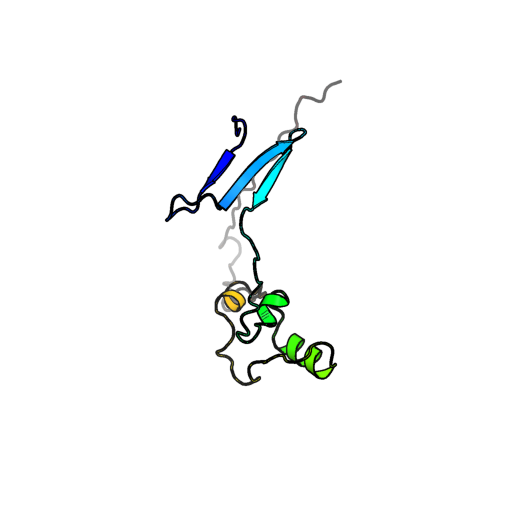79.50 100 ILE A C 1
ATOM 793 O O . ILE A 1 100 ? -16.554 -1.290 21.571 1.00 79.50 100 ILE A O 1
ATOM 797 N N . PRO A 1 101 ? -15.756 -3.383 21.769 1.00 70.44 101 PRO A N 1
ATOM 798 C CA . PRO A 1 101 ? -17.072 -4.023 21.872 1.00 70.44 101 PRO A CA 1
ATOM 799 C C . PRO A 1 101 ? -17.868 -3.601 23.116 1.00 70.44 101 PRO A C 1
ATOM 801 O O . PRO A 1 101 ? -19.075 -3.799 23.159 1.00 70.44 101 PRO A O 1
ATOM 804 N N . ASN A 1 102 ? -17.206 -2.994 24.106 1.00 69.00 102 ASN A N 1
ATOM 805 C CA . ASN A 1 102 ? -17.801 -2.515 25.353 1.00 69.00 102 ASN A CA 1
ATOM 806 C C . ASN A 1 102 ? -17.627 -0.999 25.490 1.00 69.00 102 ASN A C 1
ATOM 808 O O . ASN A 1 102 ? -17.020 -0.521 26.453 1.00 69.00 102 ASN A O 1
ATOM 812 N N . GLN A 1 103 ? -18.104 -0.232 24.510 1.00 69.31 103 GLN A N 1
ATOM 813 C CA . GLN A 1 103 ? -18.174 1.215 24.675 1.00 69.31 103 GLN A CA 1
ATOM 814 C C . GLN A 1 103 ? -19.100 1.504 25.866 1.00 69.31 103 GLN A C 1
ATOM 816 O O . GLN A 1 103 ? -20.259 1.089 25.876 1.00 69.31 103 GLN A O 1
ATOM 821 N N . ARG A 1 104 ? -18.560 2.117 26.926 1.00 73.88 104 ARG A N 1
ATOM 822 C CA . ARG A 1 104 ? -19.351 2.428 28.120 1.00 73.88 104 ARG A CA 1
ATOM 823 C C . ARG A 1 104 ? -20.444 3.413 27.721 1.00 73.88 104 ARG A C 1
ATOM 825 O O . ARG A 1 104 ? -20.153 4.448 27.127 1.00 73.88 104 ARG A O 1
ATOM 832 N N . HIS A 1 105 ? -21.685 3.077 28.049 1.00 76.50 105 HIS A N 1
ATOM 833 C CA . HIS A 1 105 ? -22.736 4.077 28.118 1.00 76.50 105 HIS A CA 1
ATOM 834 C C . HIS A 1 105 ? -22.453 4.930 29.350 1.00 76.50 105 HIS A C 1
ATOM 836 O O . HIS A 1 105 ? -22.304 4.391 30.444 1.00 76.50 105 HIS A O 1
ATOM 842 N N . TYR A 1 106 ? -22.300 6.228 29.130 1.00 83.19 106 TYR A N 1
ATOM 843 C CA . TYR A 1 106 ? -22.123 7.216 30.183 1.00 83.19 106 TYR A CA 1
ATOM 844 C C . TYR A 1 106 ? -23.483 7.846 30.463 1.00 83.19 106 TYR A C 1
ATOM 846 O O . TYR A 1 106 ? -24.175 8.243 29.518 1.00 83.19 106 TYR A O 1
ATOM 854 N N . ASP A 1 107 ? -23.863 7.942 31.733 1.00 86.88 107 ASP A N 1
ATOM 855 C CA . ASP A 1 107 ? -25.012 8.748 32.134 1.00 86.88 107 ASP A CA 1
ATOM 856 C C . ASP A 1 107 ? -24.721 10.242 31.869 1.00 86.88 107 ASP A C 1
ATOM 858 O O . ASP A 1 107 ? -23.559 10.647 31.701 1.00 86.88 107 ASP A O 1
ATOM 862 N N . PRO A 1 108 ? -25.754 11.104 31.785 1.00 89.25 108 PRO A N 1
ATOM 863 C CA . PRO A 1 108 ? -25.548 12.532 31.575 1.00 89.25 108 PRO A CA 1
ATOM 864 C C . PRO A 1 108 ? -24.538 13.109 32.581 1.00 89.25 108 PRO A C 1
ATOM 866 O O . PRO A 1 108 ? -24.700 12.942 33.786 1.00 89.25 108 PRO A O 1
ATOM 869 N N . PHE A 1 109 ? -23.524 13.818 32.073 1.00 84.06 109 PHE A N 1
ATOM 870 C CA . PHE A 1 109 ? -22.410 14.421 32.830 1.00 84.06 109 PHE A CA 1
ATOM 871 C C . PHE A 1 109 ? -21.328 13.475 33.387 1.00 84.06 109 PHE A C 1
ATOM 873 O O . PHE A 1 109 ? -20.421 13.953 34.065 1.00 84.06 109 PHE A O 1
ATOM 880 N N . GLU A 1 110 ? -21.329 12.178 33.070 1.00 86.38 110 GLU A N 1
ATOM 881 C CA . GLU A 1 110 ? -20.242 11.273 33.493 1.00 86.38 110 GLU A CA 1
ATOM 882 C C . GLU A 1 110 ? -18.976 11.358 32.624 1.00 86.38 110 GLU A C 1
ATOM 884 O O . GLU A 1 110 ? -17.883 11.012 33.078 1.00 86.38 110 GLU A O 1
ATOM 889 N N . LEU A 1 111 ? -19.103 11.824 31.378 1.00 84.56 111 LEU A N 1
ATOM 890 C CA . LEU A 1 111 ? -17.980 12.027 30.467 1.00 84.56 111 LEU A CA 1
ATOM 891 C C . LEU A 1 111 ? -18.073 13.401 29.805 1.00 84.56 111 LEU A C 1
ATOM 893 O O . LEU A 1 111 ? -19.051 13.713 29.128 1.00 84.56 111 LEU A O 1
ATOM 897 N N . LEU A 1 112 ? -17.016 14.196 29.960 1.00 87.94 112 LEU A N 1
ATOM 898 C CA . LEU A 1 112 ? -16.852 15.479 29.289 1.00 87.94 112 LEU A CA 1
ATOM 899 C C . LEU A 1 112 ? -15.633 15.403 28.367 1.00 87.94 112 LEU A C 1
ATOM 901 O O . LEU A 1 112 ? -14.507 15.242 28.833 1.00 87.94 112 LEU A O 1
ATOM 905 N N . HIS A 1 113 ? -15.862 15.504 27.059 1.00 87.50 113 HIS A N 1
ATOM 906 C CA . HIS A 1 113 ? -14.796 15.636 26.071 1.00 87.50 113 HIS A CA 1
ATOM 907 C C . HIS A 1 113 ? -14.563 17.125 25.811 1.00 87.50 113 HIS A C 1
ATOM 909 O O . HIS A 1 113 ? -15.452 17.807 25.304 1.00 87.50 113 HIS A O 1
ATOM 915 N N . ILE A 1 114 ? -13.393 17.626 26.203 1.00 90.44 114 ILE A N 1
ATOM 916 C CA . ILE A 1 114 ? -12.962 18.994 25.914 1.00 90.44 114 ILE A CA 1
ATOM 917 C C . ILE A 1 114 ? -11.830 18.883 24.907 1.00 90.44 114 ILE A C 1
ATOM 919 O O . ILE A 1 114 ? -10.798 18.286 25.210 1.00 90.44 114 ILE A O 1
ATOM 923 N N . ASP A 1 115 ? -12.039 19.468 23.737 1.00 90.81 115 ASP A N 1
ATOM 924 C CA . ASP A 1 115 ? -11.004 19.640 22.731 1.00 90.81 115 ASP A CA 1
ATOM 925 C C . ASP A 1 115 ? -10.713 21.133 22.569 1.00 90.81 115 ASP A C 1
ATOM 927 O O . ASP A 1 115 ? -11.597 21.974 22.758 1.00 90.81 115 ASP A O 1
ATOM 931 N N . THR A 1 116 ? -9.462 21.469 22.276 1.00 87.62 116 THR A N 1
ATOM 932 C CA . THR A 1 116 ? -9.049 22.853 22.025 1.00 87.62 116 THR A CA 1
ATOM 933 C C . THR A 1 116 ? -8.671 22.951 20.564 1.00 87.62 116 THR A C 1
ATOM 935 O O . THR A 1 116 ? -7.681 22.364 20.141 1.00 87.62 116 THR A O 1
ATOM 938 N N . CYS A 1 117 ? -9.466 23.688 19.795 1.00 85.38 117 CYS A N 1
ATOM 939 C CA . CYS A 1 117 ? -9.148 23.943 18.400 1.00 85.38 117 CYS A CA 1
ATOM 940 C C . CYS A 1 117 ? -7.873 24.787 18.278 1.00 85.38 117 CYS A C 1
ATOM 942 O O . CYS A 1 117 ? -7.523 25.548 19.188 1.00 85.38 117 CYS A O 1
ATOM 944 N N . ASP A 1 118 ? -7.235 24.696 17.113 1.00 87.62 118 ASP A N 1
ATOM 945 C CA . ASP A 1 118 ? -6.173 25.618 16.726 1.00 87.62 118 ASP A CA 1
ATOM 946 C C . ASP A 1 118 ? -6.632 27.081 16.875 1.00 87.62 118 ASP A C 1
ATOM 948 O O . ASP A 1 118 ? -7.829 27.380 16.744 1.00 87.62 118 ASP A O 1
ATOM 952 N N . PRO A 1 119 ? -5.703 28.008 17.173 1.00 83.94 119 PRO A N 1
ATOM 953 C CA . PRO A 1 119 ? -6.033 29.414 17.332 1.00 83.94 119 PRO A CA 1
ATOM 954 C C . PRO A 1 119 ? -6.756 29.929 16.087 1.00 83.94 119 PRO A C 1
ATOM 956 O O . PRO A 1 119 ? -6.253 29.828 14.970 1.00 83.94 119 PRO A O 1
ATOM 959 N N . MET A 1 120 ? -7.948 30.485 16.305 1.00 83.69 120 MET A N 1
ATOM 960 C CA . MET A 1 120 ? -8.748 31.096 15.250 1.00 83.69 120 MET A CA 1
ATOM 961 C C . MET A 1 120 ? -7.931 32.190 14.558 1.00 83.69 120 MET A C 1
ATOM 963 O O . MET A 1 120 ? -7.329 33.030 15.234 1.00 83.69 120 MET A O 1
ATOM 967 N N . GLU A 1 121 ? -7.912 32.183 13.222 1.00 80.12 121 GLU A N 1
ATOM 968 C CA . GLU A 1 121 ? -7.292 33.262 12.456 1.00 80.12 121 GLU A CA 1
ATOM 969 C C . GLU A 1 121 ? -7.937 34.593 12.860 1.00 80.12 121 GLU A C 1
ATOM 971 O O . GLU A 1 121 ? -9.161 34.736 12.862 1.00 80.12 121 GLU A O 1
ATOM 976 N N . ALA A 1 122 ? -7.115 35.560 13.262 1.00 79.00 122 ALA A N 1
ATOM 977 C CA . ALA A 1 122 ? -7.592 36.902 13.551 1.00 79.00 122 ALA A CA 1
ATOM 978 C C . ALA A 1 122 ? -7.806 37.651 12.232 1.00 79.00 122 ALA A C 1
ATOM 980 O O . ALA A 1 122 ? -6.928 37.628 11.365 1.00 79.00 122 ALA A O 1
ATOM 981 N N . ASP A 1 123 ? -8.931 38.358 12.103 1.00 73.12 123 ASP A N 1
ATOM 982 C CA . ASP A 1 123 ? -9.150 39.272 10.984 1.00 73.12 123 ASP A CA 1
ATOM 983 C C . ASP A 1 123 ? -7.973 40.258 10.892 1.00 73.12 123 ASP A C 1
ATOM 985 O O . ASP A 1 123 ? -7.678 41.014 11.824 1.00 73.12 123 ASP A O 1
ATOM 989 N N . SER A 1 124 ? -7.270 40.245 9.757 1.00 65.94 124 SER A N 1
ATOM 990 C CA . SER A 1 124 ? -6.210 41.212 9.489 1.00 65.94 124 SER A CA 1
ATOM 991 C C . SER A 1 124 ? -6.826 42.605 9.368 1.00 65.94 124 SER A C 1
ATOM 993 O O . SER A 1 124 ? -7.607 42.875 8.458 1.00 65.94 124 SER A O 1
ATOM 995 N N . LEU A 1 125 ? -6.422 43.529 10.245 1.00 65.38 125 LEU A N 1
ATOM 996 C CA . LEU A 1 125 ? -6.787 44.952 10.171 1.00 65.38 125 LEU A CA 1
ATOM 997 C C . LEU A 1 125 ? -6.263 45.653 8.896 1.00 65.38 125 LEU A C 1
ATOM 999 O O . LEU A 1 125 ? -6.570 46.822 8.663 1.00 65.38 125 LEU A O 1
ATOM 1003 N N . VAL A 1 126 ? -5.482 44.969 8.051 1.00 59.50 126 VAL A N 1
ATOM 1004 C CA . VAL A 1 126 ? -4.940 45.503 6.790 1.00 59.50 126 VAL A CA 1
ATOM 1005 C C . VAL A 1 126 ? -5.971 45.336 5.669 1.00 59.50 126 VAL A C 1
ATOM 1007 O O . VAL A 1 126 ? -5.783 44.605 4.701 1.00 59.50 126 VAL A O 1
ATOM 1010 N N . GLY A 1 127 ? -7.102 46.013 5.831 1.00 56.47 127 GLY A N 1
ATOM 1011 C CA . GLY A 1 127 ? -8.215 45.986 4.887 1.00 56.47 127 GLY A CA 1
ATOM 1012 C C . GLY A 1 127 ? -9.116 47.214 4.976 1.00 56.47 127 GLY A C 1
ATOM 1013 O O . GLY A 1 127 ? -10.288 47.122 4.636 1.00 56.47 127 GLY A O 1
ATOM 1014 N N . ALA A 1 128 ? -8.603 48.356 5.440 1.00 49.28 128 ALA A N 1
ATOM 1015 C CA . ALA A 1 128 ? -9.288 49.639 5.312 1.00 49.28 128 ALA A CA 1
ATOM 1016 C C . ALA A 1 128 ? -8.683 50.397 4.123 1.00 49.28 128 ALA A C 1
ATOM 1018 O O . ALA A 1 128 ? -7.505 50.755 4.139 1.00 49.28 128 ALA A O 1
ATOM 1019 N N . LYS A 1 129 ? -9.489 50.553 3.074 1.00 47.25 129 LYS A N 1
ATOM 1020 C CA . LYS A 1 129 ? -9.197 51.371 1.896 1.00 47.25 129 LYS A CA 1
ATOM 1021 C C . LYS A 1 129 ? -9.569 52.823 2.164 1.00 47.25 129 LYS A C 1
ATOM 1023 O O . LYS A 1 129 ? -10.593 53.025 2.855 1.00 47.25 129 LYS A O 1
#

Sequence (129 aa):
MFHGAGMKILHKDSEQVMAMAELVDGIDWLRSLQRSVNATLRSRDEDHHARMGHAPTEVLYRMVSKNMIKDVKIPPRSSESSVRRGCQEEEMVQQPFPSIPNQRHYDPFELLHIDTCDPMEADSLVGAK

pLDDT: mean 72.97, std 13.0, range [41.91, 92.06]

Foldseek 3Di:
DDDDAKDFDADPPPRHGQWIWHQDPNDTDIGGPDDDPPVPPPPPQPPVCVVVPNPDLVVVVVCVVVVVDPDHPRDDPPCPPPRPPVSVVPPPDPDDDDDPPCDDDDDPPRDDDDDDDDDDDDPPPPPDD

Organism: NCBI:txid2874970

Radius of gyration: 29.95 Å; chains: 1; bounding box: 67×73×57 Å

=== Feature glossary ===
Key to the feature types in this record:

— What the protein is —

Primary structure: the covalent order of the twenty standard amino acids along the backbone. Two proteins with the same sequence will (almost always) fold to the same structure; two with 30% identity often share a fold but not the details.

Database cross-references. InterPro integrates a dozen domain/family signature databases into unified entries with residue-range hits. GO terms attach function/process/location labels with evidence codes. CATH codes position the fold in a four-level structural taxonomy. Organism is the NCBI-taxonomy species name.

— Where its atoms are —

The mmCIF block holds the 3D Cartesian coordinates of each backbone atom (N, Cα, C, O) in ångströms. mmCIF is the PDB's canonical archive format — a tagged-loop text representation of the atomic model.

Six rendered views show the 3D structure from the faces of a cube — i.e. along ±x, ±y, ±z. Rendering representation is drawn randomly per protein from cartoon (secondary-structure ribbons), sticks (backbone bonds), or molecular surface; coloring is either N→C rainbow (blue at the N-terminus through red at the C-terminus) or one color per chain.

— Local backbone conformation —

DSSP 8-state secondary structure assigns each residue one of H (α-helix), G (3₁₀-helix), I (π-helix), E (extended β-strand), B (isolated β-bridge), T (hydrogen-bonded turn), S (bend), or '-' (coil). The assignment is computed from backbone hydrogen-bond geometry via the Kabsch–Sander algorithm.

P-SEA three-state annotation labels each residue as helix, strand, or coil based purely on the geometry of the Cα trace. It serves as a fallback when the full backbone (and thus DSSP) is unavailable.

The φ/ψ torsion pair specifies the backbone conformation at each residue. φ rotates about the N–Cα bond, ψ about the Cα–C bond. Steric clashes forbid most of the (φ, ψ) plane — the allowed regions (α-helix basin, β-sheet basin, left-handed helix) are the Ramachandran-allowed regions.

— Global shape and packing —

The geometric summary reports three shape descriptors. Rg (radius of gyration) measures how spread out the Cα atoms are about their centre of mass; compact globular proteins have small Rg, elongated or unfolded ones large. Cα contacts (<8 Å, |i−j|>4) count long-range residue pairs in spatial proximity — high for tightly packed folds, near zero for rods or random coil. The bounding-box extents give the protein's footprint along x, y, z in Å.

Accessible surface area quantifies burial. A residue with SASA near zero is packed into the hydrophobic core; one with SASA >100 Å² sits on the surface. Computed here via the Shrake–Rupley numerical algorithm with a 1.4 Å probe.

Plot images: a contact map (which residues are close in 3D, as an N×N binary image), a Ramachandran scatter (backbone torsion angles, revealing secondary-structure composition at a glance), and — for AlphaFold st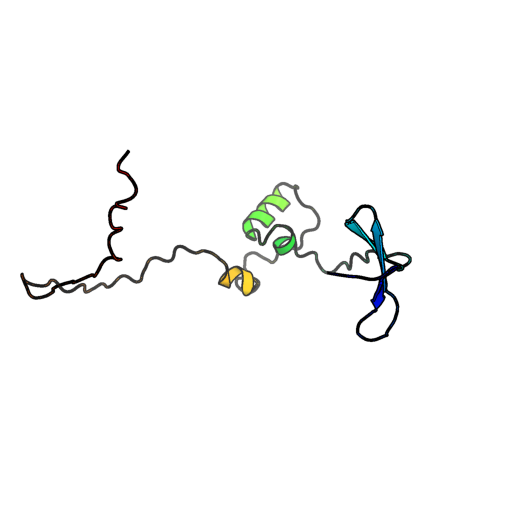ructures — a PAE heatmap (pairwise prediction confidence).

— Structural neighborhood —

The Foldseek 3Di string encodes local tertiary geometry as a 20-letter alphabet — one character per residue — derived from the relative positions of nearby Cα atoms. Unlike the amino-acid sequence, 3Di is a direct function of the 3D structure, so two proteins with the same fold have similar 3Di strings even at low sequence identity.

Nearest PDB neighbors are the top structural matches found by Foldseek when searching this structure against the entire Protein Data Bank. Each hit reports a TM-score (0 to 1; >0.5 almost always implies the same fold) and an E-value. These are *structural* homologs — they may share no detectable sequence similarity.

— Confidence and disorder —

For AlphaFold models, the B-factor field carries pLDDT — the model's own estimate of local accuracy on a 0–100 scale. Regions with pLDDT<50 should be treated as essentially unmodeled; they often correspond to intrinsically disordered segments.

B-factor (Debye–Waller factor) reflects atomic displacement in the crystal lattice. It is an experimental observable (units Å²), not a prediction; low values mean the atom is pinned down, high values mean it moves or is heterogeneous across the crystal.

Predicted aligned error is AlphaFold's pairwise confidence. Unlike pLDDT (per-residue), PAE is per-residue-pair and captures whether two parts of the structure are correctly placed relative to each other. Units are ångströms of expected positional error.